Protein AF-A0AAW2VQZ3-F1 (afdb_monomer)

Mean predicted aligned error: 14.9 Å

Solvent-accessible surface area (backbone atoms only — not comparable to full-atom values): 7530 Å² total; per-residue (Å²): 135,85,86,78,65,83,74,62,68,63,60,66,63,58,47,55,60,52,50,49,56,53,57,56,50,53,61,50,50,55,54,51,51,51,53,46,56,37,44,49,41,56,51,54,43,52,58,57,60,72,40,100,72,70,51,70,67,56,56,50,57,43,48,57,50,26,54,51,48,30,49,50,40,50,28,62,73,71,72,48,59,95,87,56,91,50,74,65,54,53,53,53,52,50,52,52,52,55,53,52,55,52,60,51,56,76,70,44,92,59,90,68,80,62,62,62,52,52,56,53,50,62,63,61,75,76,110

pLDDT: mean 70.54, std 18.16, range [31.09, 92.31]

Sequence (127 aa):
MMVISEQWSCYRDDDITKARNVKEKDSWWDSIDYILDFTEPIYEMLRANDTDKPCLHLVYDMWDNMISKVKEAIYKHEKKNDYEESSFWSVVHKVFEDRWSKSVQQKNGKVNIQTSLHHKVMYKFLG

Nearest PDB structures (foldseek):
  3lay-assembly1_G  TM=4.996E-01  e=7.539E+00  Salmonella enterica subsp. enterica serovar Typhimurium
  5mm0-assembly1_A  TM=3.972E-01  e=8.053E+00  Pyrococcus furiosus DSM 3638

Structure (mmCIF, N/CA/C/O backbone):
data_AF-A0AAW2VQZ3-F1
#
_entry.id   AF-A0AAW2VQZ3-F1
#
loop_
_atom_site.group_PDB
_atom_site.id
_atom_site.type_symbol
_atom_site.label_atom_id
_atom_site.label_alt_id
_atom_site.label_comp_id
_atom_site.label_asym_id
_atom_site.label_entity_id
_atom_site.label_seq_id
_atom_site.pdbx_PDB_ins_code
_atom_site.Cartn_x
_atom_site.Cartn_y
_atom_site.Cartn_z
_atom_site.occupancy
_atom_site.B_iso_or_equiv
_atom_site.auth_seq_id
_atom_site.auth_comp_id
_atom_site.auth_asym_id
_atom_site.auth_atom_id
_atom_site.pdbx_PDB_model_num
ATOM 1 N N . MET A 1 1 ? 25.158 -28.911 -53.657 1.00 36.16 1 MET A N 1
ATOM 2 C CA . MET A 1 1 ? 25.353 -27.447 -53.585 1.00 36.16 1 MET A CA 1
ATOM 3 C C . MET A 1 1 ? 24.602 -26.933 -52.370 1.00 36.16 1 MET A C 1
ATOM 5 O O . MET A 1 1 ? 23.473 -27.358 -52.167 1.00 36.16 1 MET A O 1
ATOM 9 N N . MET A 1 2 ? 25.234 -26.094 -51.552 1.00 56.22 2 MET A N 1
ATOM 10 C CA . MET A 1 2 ? 24.620 -25.472 -50.377 1.00 56.22 2 MET A CA 1
ATOM 11 C C . MET A 1 2 ? 23.987 -24.150 -50.818 1.00 56.22 2 MET A C 1
ATOM 13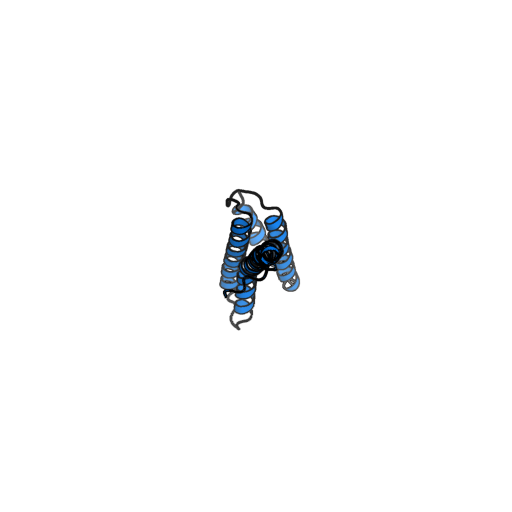 O O . MET A 1 2 ? 24.684 -23.276 -51.325 1.00 56.22 2 MET A O 1
ATOM 17 N N . VAL A 1 3 ? 22.665 -24.045 -50.694 1.00 48.53 3 VAL A N 1
ATOM 18 C CA . VAL A 1 3 ? 21.904 -22.845 -51.058 1.00 48.53 3 VAL A CA 1
ATOM 19 C C . VAL A 1 3 ? 21.917 -21.916 -49.849 1.00 48.53 3 VAL A C 1
ATOM 21 O O . VAL A 1 3 ? 21.165 -22.121 -48.902 1.00 48.53 3 VAL A O 1
ATOM 24 N N . ILE A 1 4 ? 22.802 -20.923 -49.853 1.00 58.34 4 ILE A N 1
ATOM 25 C CA . ILE A 1 4 ? 22.728 -19.806 -48.910 1.00 58.34 4 ILE A CA 1
ATOM 26 C C . ILE A 1 4 ? 21.927 -18.723 -49.627 1.00 58.34 4 ILE A C 1
ATOM 28 O O . ILE A 1 4 ? 22.418 -18.100 -50.563 1.00 58.34 4 ILE A O 1
ATOM 32 N N . SER A 1 5 ? 20.660 -18.558 -49.249 1.00 62.22 5 SER A N 1
ATOM 33 C CA . SER A 1 5 ? 19.825 -17.479 -49.774 1.00 62.22 5 SER A CA 1
ATOM 34 C C . SER A 1 5 ? 20.364 -16.129 -49.286 1.00 62.22 5 SER A C 1
ATOM 36 O O . SER A 1 5 ? 20.515 -15.939 -48.079 1.00 62.22 5 SER A O 1
ATOM 38 N N . GLU A 1 6 ? 20.577 -15.174 -50.192 1.00 58.62 6 GLU 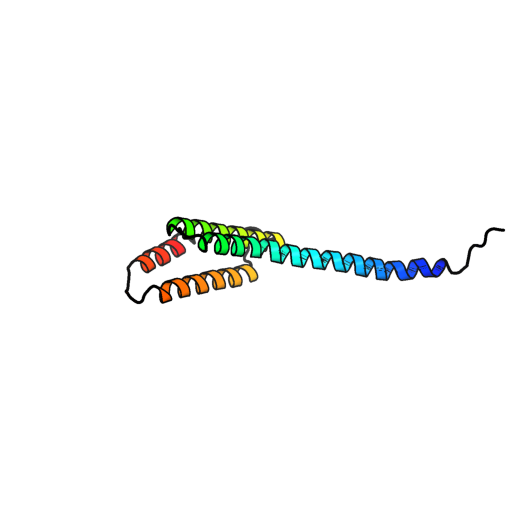A N 1
ATOM 39 C CA . GLU A 1 6 ? 21.032 -13.798 -49.895 1.00 58.62 6 GLU A CA 1
ATOM 40 C C . GLU A 1 6 ? 20.076 -13.006 -48.979 1.00 58.62 6 GLU A C 1
ATOM 42 O O . GLU A 1 6 ? 20.443 -11.970 -48.433 1.00 58.62 6 GLU A O 1
ATOM 47 N N . GLN A 1 7 ? 18.871 -13.528 -48.737 1.00 57.25 7 GLN A N 1
ATOM 48 C CA . GLN A 1 7 ? 17.859 -12.976 -47.832 1.00 57.25 7 GLN A CA 1
ATOM 49 C C . GLN A 1 7 ? 18.144 -13.230 -46.336 1.00 57.25 7 GLN A C 1
ATOM 51 O O . GLN A 1 7 ? 17.285 -13.006 -45.492 1.00 57.25 7 GLN A O 1
ATOM 56 N N . TRP A 1 8 ? 19.337 -13.700 -45.963 1.00 55.06 8 TRP A N 1
ATOM 57 C CA . TRP A 1 8 ? 19.729 -13.798 -44.546 1.00 55.06 8 TRP A CA 1
ATOM 58 C C . TRP A 1 8 ? 20.129 -12.449 -43.936 1.00 55.06 8 TRP A C 1
ATOM 60 O O . TRP A 1 8 ? 20.126 -12.300 -42.715 1.00 55.06 8 TRP A O 1
ATOM 70 N N . SER A 1 9 ? 20.470 -11.456 -44.760 1.00 54.62 9 SER A N 1
ATOM 71 C CA . SER A 1 9 ? 20.881 -10.128 -44.291 1.00 54.62 9 SER A CA 1
ATOM 72 C C . SER A 1 9 ? 19.731 -9.326 -43.675 1.00 54.62 9 SER A C 1
ATOM 74 O O . SER A 1 9 ? 19.975 -8.564 -42.744 1.00 54.62 9 SER A O 1
ATOM 76 N N . CYS A 1 10 ? 18.487 -9.544 -44.111 1.00 55.22 10 CYS A N 1
ATOM 77 C CA . CYS A 1 10 ? 17.312 -8.832 -43.598 1.00 55.22 10 CYS A CA 1
ATOM 78 C C . CYS A 1 10 ? 16.789 -9.362 -42.253 1.00 55.22 10 CYS A C 1
ATOM 80 O O . CYS A 1 10 ? 16.054 -8.652 -41.575 1.00 55.22 10 CYS A O 1
ATOM 82 N N . TYR A 1 11 ? 17.211 -10.550 -41.803 1.00 53.50 11 TYR A N 1
ATOM 83 C CA . TYR A 1 11 ? 16.783 -11.075 -40.498 1.00 53.50 11 TYR A CA 1
ATOM 84 C C . TYR A 1 11 ? 17.443 -10.345 -39.314 1.00 53.50 11 TYR A C 1
ATOM 86 O O . TYR A 1 11 ? 16.899 -10.339 -38.214 1.00 53.50 11 TYR A O 1
ATOM 94 N N . ARG A 1 12 ? 18.605 -9.703 -39.520 1.00 55.22 12 ARG A N 1
ATOM 95 C CA . ARG A 1 12 ? 19.302 -8.968 -38.449 1.00 55.22 12 ARG A CA 1
ATOM 96 C C . ARG A 1 12 ? 18.689 -7.607 -38.121 1.00 55.22 12 ARG A C 1
ATOM 98 O O . ARG A 1 12 ? 18.838 -7.170 -36.983 1.00 55.22 12 ARG A O 1
ATOM 105 N N . ASP A 1 13 ? 18.001 -6.970 -39.065 1.00 56.22 13 ASP A N 1
ATOM 106 C CA . ASP A 1 13 ? 17.413 -5.642 -38.847 1.00 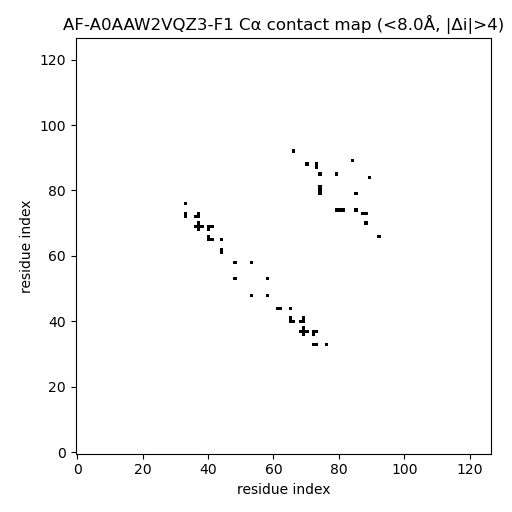56.22 13 ASP A CA 1
ATOM 107 C C . ASP A 1 13 ? 16.009 -5.716 -38.214 1.00 56.22 13 ASP A C 1
ATOM 109 O O . ASP A 1 13 ? 15.695 -4.909 -37.336 1.00 56.22 13 ASP A O 1
ATOM 113 N N . ASP A 1 14 ? 15.202 -6.735 -38.543 1.00 54.38 14 ASP A N 1
ATOM 114 C CA . ASP A 1 14 ? 13.858 -6.924 -37.963 1.00 54.38 14 ASP A CA 1
ATOM 115 C C . ASP A 1 14 ? 13.880 -7.393 -36.491 1.00 54.38 14 ASP A C 1
ATOM 117 O O . ASP A 1 14 ? 12.940 -7.137 -35.727 1.00 54.38 14 ASP A O 1
ATOM 121 N N . ASP A 1 15 ? 14.963 -8.039 -36.049 1.00 56.38 15 ASP A N 1
ATOM 122 C CA . ASP A 1 15 ? 15.094 -8.535 -34.674 1.00 56.38 15 ASP A CA 1
ATOM 123 C C . ASP A 1 15 ? 15.397 -7.427 -33.659 1.00 56.38 15 ASP A C 1
ATOM 125 O O . ASP A 1 15 ? 15.022 -7.557 -32.497 1.00 56.38 15 ASP A O 1
ATOM 129 N N . ILE A 1 16 ? 16.003 -6.303 -34.059 1.00 57.62 16 ILE A N 1
ATOM 130 C CA . ILE A 1 16 ? 16.295 -5.200 -33.126 1.00 57.62 16 ILE A CA 1
ATOM 131 C C . ILE A 1 16 ? 14.993 -4.530 -32.684 1.00 57.62 16 ILE A C 1
ATOM 133 O O . ILE A 1 16 ? 14.785 -4.287 -31.495 1.00 57.62 16 ILE A O 1
ATOM 137 N N . THR A 1 17 ? 14.085 -4.254 -33.623 1.00 54.62 17 THR A N 1
ATOM 138 C CA . THR A 1 17 ? 12.786 -3.642 -33.314 1.00 54.62 17 THR A CA 1
ATOM 139 C C . THR A 1 17 ? 11.885 -4.615 -32.557 1.00 54.62 17 THR A C 1
ATOM 141 O O . THR A 1 17 ? 11.225 -4.227 -31.593 1.00 54.62 17 THR A O 1
ATOM 144 N N . LYS A 1 18 ? 11.907 -5.902 -32.921 1.00 58.12 18 LYS A N 1
ATOM 145 C CA . LYS A 1 18 ? 11.160 -6.953 -32.221 1.00 58.12 18 LYS A CA 1
ATOM 146 C C . LYS A 1 18 ? 11.693 -7.200 -30.806 1.00 58.12 18 LYS A C 1
ATOM 148 O O . LYS A 1 18 ? 10.896 -7.285 -29.876 1.00 58.12 18 LYS A O 1
ATOM 153 N N . ALA A 1 19 ? 13.011 -7.223 -30.613 1.00 53.56 19 ALA A N 1
ATOM 154 C CA . ALA A 1 19 ? 13.649 -7.319 -29.300 1.00 53.56 19 ALA A CA 1
ATOM 155 C C . ALA A 1 19 ? 13.415 -6.062 -28.448 1.00 53.56 19 ALA A C 1
ATOM 157 O O . ALA A 1 19 ? 13.201 -6.175 -27.241 1.00 53.56 19 ALA A O 1
ATOM 158 N N . ARG A 1 20 ? 13.373 -4.868 -29.059 1.00 54.97 20 ARG A N 1
ATOM 159 C CA . ARG A 1 20 ? 13.000 -3.626 -28.362 1.00 54.97 20 ARG A CA 1
ATOM 160 C C . ARG A 1 20 ? 11.562 -3.689 -27.846 1.00 54.97 20 ARG A C 1
ATOM 162 O O . ARG A 1 20 ? 11.340 -3.391 -26.680 1.00 54.97 20 ARG A O 1
ATOM 169 N N . ASN A 1 21 ? 10.629 -4.178 -28.662 1.00 54.38 21 ASN A N 1
ATOM 170 C CA . ASN A 1 21 ? 9.231 -4.378 -28.265 1.00 54.38 21 ASN A CA 1
ATOM 171 C C . ASN A 1 21 ? 9.061 -5.461 -27.182 1.00 54.38 21 ASN A C 1
ATOM 173 O O . ASN A 1 21 ? 8.104 -5.416 -26.415 1.00 54.38 21 ASN A O 1
ATOM 177 N N . VAL A 1 22 ? 9.958 -6.453 -27.108 1.00 55.53 22 VAL A N 1
ATOM 178 C CA . VAL A 1 22 ? 9.977 -7.438 -26.009 1.00 55.53 22 VAL A CA 1
ATOM 179 C C . VAL A 1 22 ? 10.487 -6.797 -24.717 1.00 55.53 22 VAL A C 1
ATOM 181 O O . VAL A 1 22 ? 9.889 -7.003 -23.669 1.00 55.53 22 VAL A O 1
ATOM 184 N N . LYS A 1 23 ? 11.527 -5.960 -24.790 1.00 55.69 23 LYS A N 1
ATOM 185 C CA . LYS A 1 23 ? 12.071 -5.255 -23.620 1.00 55.69 23 LYS A CA 1
ATOM 186 C C . LYS A 1 23 ? 11.116 -4.191 -23.062 1.00 55.69 23 LYS A C 1
ATOM 188 O O . LYS A 1 23 ? 11.074 -3.969 -21.860 1.00 55.69 23 LYS A O 1
ATOM 193 N N . GLU A 1 24 ? 10.323 -3.561 -23.923 1.00 54.91 24 GLU A N 1
ATOM 194 C CA . GLU A 1 24 ? 9.282 -2.605 -23.519 1.00 54.91 24 GLU A CA 1
ATOM 195 C C . GLU A 1 24 ? 8.111 -3.301 -22.794 1.00 54.91 24 GLU A C 1
ATOM 197 O O . GLU A 1 24 ? 7.517 -2.736 -21.876 1.00 54.91 24 GLU A O 1
ATOM 202 N N . LYS A 1 25 ? 7.827 -4.569 -23.133 1.00 58.06 25 LYS A N 1
ATOM 203 C CA . LYS A 1 25 ? 6.832 -5.386 -22.418 1.00 58.06 25 LYS A CA 1
ATOM 204 C C . LYS A 1 25 ? 7.262 -5.747 -20.998 1.00 58.06 25 LYS A C 1
ATOM 206 O O . LYS A 1 25 ? 6.392 -5.809 -20.138 1.00 58.06 25 LYS A O 1
ATOM 211 N N . ASP A 1 26 ? 8.556 -5.938 -20.745 1.00 62.75 26 ASP A N 1
ATOM 212 C CA . ASP A 1 26 ? 9.074 -6.191 -19.390 1.00 62.75 26 ASP A CA 1
ATOM 213 C C . ASP A 1 26 ? 8.750 -5.021 -18.448 1.00 62.75 26 ASP A C 1
ATOM 215 O O . ASP A 1 26 ? 8.156 -5.219 -17.394 1.00 62.75 26 ASP A O 1
ATOM 219 N N . SER A 1 27 ? 8.995 -3.780 -18.887 1.00 72.12 27 SER A N 1
ATOM 220 C CA . SER A 1 27 ? 8.706 -2.588 -18.071 1.00 72.12 27 SER A CA 1
ATOM 221 C C . SER A 1 27 ? 7.215 -2.349 -17.791 1.00 72.12 27 SER A C 1
ATOM 223 O O . SER A 1 27 ? 6.856 -1.660 -16.833 1.00 72.12 27 SER A O 1
ATOM 225 N N . TRP A 1 28 ? 6.324 -2.910 -18.617 1.00 84.50 28 TRP A N 1
ATOM 226 C CA . TRP A 1 28 ? 4.886 -2.850 -18.358 1.00 84.50 28 TRP A CA 1
ATOM 227 C C . TRP A 1 28 ? 4.479 -3.794 -17.221 1.00 84.50 28 TRP A C 1
ATOM 229 O O . TRP A 1 28 ? 3.678 -3.404 -16.372 1.00 84.50 28 TRP A O 1
ATOM 239 N N . TRP A 1 29 ? 5.060 -4.997 -17.158 1.00 85.56 29 TRP A N 1
ATOM 240 C CA . TRP A 1 29 ? 4.797 -5.943 -16.072 1.00 85.56 29 TRP A CA 1
ATOM 241 C C . TRP A 1 29 ? 5.281 -5.416 -14.724 1.00 85.56 29 TRP A C 1
ATOM 243 O O . TRP A 1 29 ? 4.537 -5.538 -13.759 1.00 85.56 29 TRP A O 1
ATOM 253 N N . ASP A 1 30 ? 6.425 -4.728 -14.676 1.00 86.38 30 ASP A N 1
ATOM 254 C CA . ASP A 1 30 ? 6.914 -4.065 -13.454 1.00 86.38 30 ASP A CA 1
ATOM 255 C C . ASP A 1 30 ? 5.908 -3.036 -12.907 1.00 86.38 30 ASP A C 1
ATOM 257 O O . ASP A 1 30 ? 5.750 -2.863 -11.699 1.00 86.38 30 ASP A O 1
ATOM 261 N N . SER A 1 31 ? 5.195 -2.346 -13.804 1.00 87.25 31 SER A N 1
ATOM 262 C CA . SER A 1 31 ? 4.165 -1.375 -13.421 1.00 87.25 31 SER A CA 1
ATOM 263 C C . SER A 1 31 ? 2.917 -2.059 -12.857 1.00 87.25 31 SER A C 1
ATOM 265 O O . SER A 1 31 ? 2.291 -1.542 -11.934 1.00 87.25 31 SER A O 1
ATOM 267 N N . ILE A 1 32 ? 2.541 -3.217 -13.408 1.00 88.75 32 ILE A N 1
ATOM 268 C CA . ILE A 1 32 ? 1.425 -4.024 -12.899 1.00 88.75 32 ILE A CA 1
ATOM 269 C C . ILE A 1 32 ? 1.782 -4.640 -11.547 1.00 88.75 32 ILE A C 1
ATOM 271 O O . ILE A 1 32 ? 0.967 -4.572 -10.632 1.00 88.75 32 ILE A O 1
ATOM 275 N N . ASP A 1 33 ? 2.990 -5.182 -11.415 1.00 89.69 33 ASP A N 1
ATOM 276 C CA . ASP A 1 33 ? 3.502 -5.764 -10.174 1.00 89.69 33 ASP A CA 1
ATOM 277 C C . ASP A 1 33 ? 3.498 -4.724 -9.051 1.00 89.69 33 ASP A C 1
ATOM 279 O O . ASP A 1 33 ? 2.938 -4.953 -7.985 1.00 89.69 33 ASP A O 1
ATOM 283 N N . TYR A 1 34 ? 3.956 -3.503 -9.348 1.00 90.38 34 TYR A N 1
ATOM 284 C CA . TYR A 1 34 ? 3.858 -2.381 -8.419 1.00 90.38 34 TYR A CA 1
ATOM 285 C C . TYR A 1 34 ? 2.419 -2.089 -7.970 1.00 90.38 34 TYR A C 1
ATOM 287 O O . TYR A 1 34 ? 2.168 -1.896 -6.779 1.00 90.38 34 TYR A O 1
ATOM 295 N N . ILE A 1 35 ? 1.462 -2.048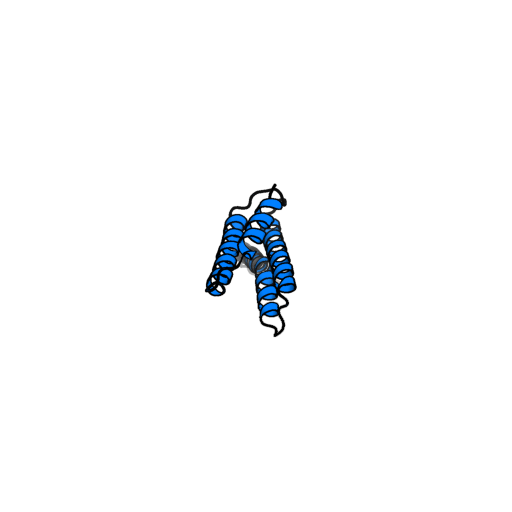 -8.906 1.00 90.88 35 ILE A N 1
ATOM 296 C CA . ILE A 1 35 ? 0.055 -1.801 -8.564 1.00 90.88 35 ILE A CA 1
ATOM 297 C C . ILE A 1 35 ? -0.483 -2.906 -7.657 1.00 90.88 35 ILE A C 1
ATOM 299 O O . ILE A 1 35 ? -1.227 -2.616 -6.720 1.00 90.88 35 ILE A O 1
ATOM 303 N N . LEU A 1 36 ? -0.113 -4.159 -7.908 1.00 91.56 36 LEU A N 1
ATOM 304 C CA . LEU A 1 36 ? -0.510 -5.283 -7.066 1.00 91.56 36 LEU A CA 1
ATOM 305 C C . LEU A 1 36 ? 0.111 -5.177 -5.668 1.00 91.56 36 LEU A C 1
ATOM 307 O O . LEU A 1 36 ? -0.636 -5.238 -4.692 1.00 91.56 36 LEU A O 1
ATOM 311 N N . ASP A 1 37 ? 1.412 -4.897 -5.575 1.00 91.81 37 ASP A N 1
ATOM 312 C CA . ASP A 1 37 ? 2.161 -4.786 -4.315 1.00 91.81 37 ASP A CA 1
ATOM 313 C C . ASP A 1 37 ? 1.505 -3.802 -3.330 1.00 91.81 37 ASP A C 1
ATOM 315 O O . ASP A 1 37 ? 1.344 -4.107 -2.147 1.00 91.81 37 ASP A O 1
ATOM 319 N N . PHE A 1 38 ? 1.081 -2.616 -3.788 1.00 90.62 38 PHE A N 1
ATOM 320 C CA . PHE A 1 38 ? 0.454 -1.641 -2.885 1.00 90.62 38 PHE A CA 1
ATOM 321 C C . PHE A 1 38 ? -1.063 -1.843 -2.716 1.00 90.62 38 PHE A C 1
ATOM 323 O O . PHE A 1 38 ? -1.641 -1.326 -1.759 1.00 90.62 38 PHE A O 1
ATOM 330 N N . THR A 1 39 ? -1.748 -2.565 -3.611 1.00 91.88 39 THR A N 1
ATOM 331 C CA . THR A 1 39 ? -3.204 -2.802 -3.490 1.00 91.88 39 THR A CA 1
ATOM 332 C C . THR A 1 39 ? -3.552 -4.059 -2.703 1.00 91.88 39 THR A C 1
ATOM 334 O O . THR A 1 39 ? -4.622 -4.109 -2.088 1.00 91.88 39 THR A O 1
ATOM 337 N N . GLU A 1 40 ? -2.655 -5.042 -2.651 1.00 92.31 40 GLU A N 1
ATOM 338 C CA . GLU A 1 40 ? -2.831 -6.276 -1.885 1.00 92.31 40 GLU A CA 1
ATOM 339 C C . GLU A 1 40 ? -3.143 -6.011 -0.398 1.00 92.31 40 GLU A C 1
ATOM 341 O O . GLU A 1 40 ? -4.178 -6.497 0.071 1.00 92.31 40 GLU A O 1
ATOM 346 N N . PRO A 1 41 ? -2.395 -5.162 0.339 1.00 91.31 41 PRO A N 1
ATOM 347 C CA . PRO A 1 41 ? -2.696 -4.878 1.745 1.00 91.31 41 PRO A CA 1
ATOM 348 C C . PRO A 1 41 ? -4.081 -4.249 1.963 1.00 91.31 41 PRO A C 1
ATOM 350 O O . PRO A 1 41 ? -4.740 -4.507 2.973 1.00 91.31 41 PRO A O 1
ATOM 353 N N . ILE A 1 42 ? -4.545 -3.428 1.012 1.00 89.06 42 ILE A N 1
ATOM 354 C CA . ILE A 1 42 ? -5.876 -2.804 1.053 1.00 89.06 42 ILE A CA 1
ATOM 355 C C . ILE A 1 42 ? -6.949 -3.887 0.916 1.00 89.06 42 ILE A C 1
ATOM 357 O O . ILE A 1 42 ? -7.938 -3.898 1.652 1.00 89.06 42 ILE A O 1
ATOM 361 N N . TYR A 1 43 ? -6.745 -4.810 -0.020 1.00 88.94 43 TYR A N 1
ATOM 362 C CA . TYR A 1 43 ? -7.664 -5.908 -0.265 1.00 88.94 43 TYR A CA 1
ATOM 363 C C . TYR A 1 43 ? -7.726 -6.900 0.906 1.00 88.94 43 TYR A C 1
ATOM 365 O O . TYR A 1 43 ? -8.821 -7.307 1.304 1.00 88.94 43 TYR A O 1
ATOM 373 N N . GLU A 1 44 ? -6.578 -7.247 1.498 1.00 87.50 44 GLU A N 1
ATOM 374 C CA . GLU A 1 44 ? -6.495 -8.088 2.700 1.00 87.50 44 GLU A CA 1
ATOM 375 C C . GLU A 1 44 ? -7.304 -7.495 3.863 1.00 87.50 44 GLU A C 1
ATOM 377 O O . GLU A 1 44 ? -8.092 -8.200 4.500 1.00 87.50 44 GLU A O 1
ATOM 382 N N . MET A 1 45 ? -7.156 -6.186 4.106 1.00 85.50 45 MET A N 1
ATOM 383 C CA . MET A 1 45 ? -7.880 -5.467 5.158 1.00 85.50 45 MET A CA 1
ATOM 384 C C . MET A 1 45 ? -9.397 -5.505 4.930 1.00 85.50 45 MET A C 1
ATOM 386 O O . MET A 1 45 ? -10.153 -5.812 5.855 1.00 85.50 45 MET A O 1
ATOM 390 N N . LEU A 1 46 ? -9.852 -5.243 3.699 1.00 84.69 46 LEU A N 1
ATOM 391 C CA . LEU A 1 46 ? -11.278 -5.281 3.357 1.00 84.69 46 LEU A CA 1
ATOM 392 C C . LEU A 1 46 ? -11.873 -6.677 3.578 1.00 84.69 46 LEU A C 1
ATOM 394 O O . LEU A 1 46 ? -12.893 -6.812 4.250 1.00 84.69 46 LEU A O 1
ATOM 398 N N . ARG A 1 47 ? -11.196 -7.720 3.088 1.00 84.69 47 ARG A N 1
ATOM 399 C CA . ARG A 1 47 ? -11.646 -9.113 3.214 1.00 84.69 47 ARG A CA 1
ATOM 400 C C . ARG A 1 47 ? -11.783 -9.556 4.673 1.00 84.69 47 ARG A C 1
ATOM 402 O O . ARG A 1 47 ? -12.724 -10.265 5.021 1.00 84.69 47 ARG A O 1
ATOM 409 N N . ALA A 1 48 ? -10.836 -9.176 5.523 1.00 79.69 48 ALA A N 1
ATOM 410 C CA . ALA A 1 48 ? -10.877 -9.545 6.931 1.00 79.69 48 ALA A CA 1
ATOM 411 C C . ALA A 1 48 ? -11.973 -8.798 7.702 1.00 79.69 48 ALA A C 1
ATOM 413 O O . ALA A 1 48 ? -12.618 -9.387 8.568 1.00 79.69 48 ALA A O 1
ATOM 414 N N . ASN A 1 49 ? -12.228 -7.535 7.354 1.00 73.00 49 ASN A N 1
ATOM 415 C CA . ASN A 1 49 ? -13.308 -6.751 7.951 1.00 73.00 49 ASN A CA 1
ATOM 416 C C . ASN A 1 49 ? -14.707 -7.222 7.537 1.00 73.00 49 ASN A C 1
ATOM 418 O O . ASN A 1 49 ? -15.650 -7.035 8.303 1.00 73.00 49 ASN A O 1
ATOM 422 N N . ASP A 1 50 ? -14.837 -7.844 6.365 1.00 72.19 50 ASP A N 1
ATOM 423 C CA . ASP A 1 50 ? -16.083 -8.468 5.907 1.00 72.19 50 ASP A CA 1
ATOM 424 C C . ASP A 1 50 ? -16.401 -9.787 6.643 1.00 72.19 50 ASP A C 1
ATOM 426 O O . ASP A 1 50 ? -17.485 -10.346 6.477 1.00 72.19 50 ASP A O 1
ATOM 430 N N . THR A 1 51 ? -15.489 -10.304 7.476 1.00 66.75 51 THR A N 1
ATOM 431 C CA . THR A 1 51 ? -15.737 -11.509 8.280 1.00 66.75 51 THR A CA 1
ATOM 432 C C . THR A 1 51 ? -16.446 -11.142 9.593 1.00 66.75 51 THR A C 1
ATOM 434 O O . THR A 1 51 ? -16.046 -10.209 10.282 1.00 66.75 51 THR A O 1
ATOM 437 N N . ASP A 1 52 ? -17.479 -11.911 9.964 1.00 52.34 52 ASP A N 1
ATOM 438 C CA . ASP A 1 52 ? -18.546 -11.640 10.959 1.00 52.34 52 ASP A CA 1
ATOM 439 C C . ASP A 1 52 ? -18.151 -11.275 12.416 1.00 52.34 52 ASP A C 1
ATOM 441 O O . ASP A 1 52 ? -19.011 -11.203 13.298 1.00 52.34 52 ASP A O 1
ATOM 445 N N . LYS A 1 53 ? -16.870 -11.042 12.729 1.00 62.28 53 LYS A N 1
ATOM 446 C CA . LYS A 1 53 ? -16.420 -10.602 14.063 1.00 62.28 53 LYS A CA 1
ATOM 447 C C . LYS A 1 53 ? -15.263 -9.597 14.002 1.00 62.28 53 LYS A C 1
ATOM 449 O O . LYS A 1 53 ? -14.146 -9.931 14.403 1.00 62.28 53 LYS A O 1
ATOM 454 N N . PRO A 1 54 ? -15.505 -8.343 13.593 1.00 53.47 54 PRO A N 1
ATOM 455 C CA . PRO A 1 54 ? -14.524 -7.289 13.786 1.00 53.47 54 PRO A CA 1
ATOM 456 C C . PRO A 1 54 ? -14.489 -6.888 15.268 1.00 53.47 54 PRO A C 1
ATOM 458 O O . PRO A 1 54 ? -15.333 -6.132 15.754 1.00 53.47 54 PRO A O 1
ATOM 461 N N . CYS A 1 55 ? -13.492 -7.370 16.014 1.00 64.00 55 CYS A N 1
ATOM 462 C CA . CYS A 1 55 ? -13.105 -6.695 17.250 1.00 64.00 55 CYS A CA 1
ATOM 463 C C . CYS A 1 55 ? -12.509 -5.342 16.855 1.00 64.00 55 CYS A C 1
ATOM 465 O O . CYS A 1 55 ? -11.573 -5.294 16.064 1.00 64.00 55 CYS A O 1
ATOM 467 N N . LEU A 1 56 ? -13.029 -4.243 17.403 1.00 69.88 56 LEU A N 1
ATOM 468 C CA . LEU A 1 56 ? -12.605 -2.892 17.021 1.00 69.88 56 LEU A CA 1
ATOM 469 C C . LEU A 1 56 ? -11.076 -2.702 17.100 1.00 69.88 56 LEU A C 1
ATOM 471 O O . LEU A 1 56 ? -10.513 -2.048 16.231 1.00 69.88 56 LEU A O 1
ATOM 475 N N . HIS A 1 57 ? -10.408 -3.299 18.097 1.00 71.62 57 HIS A N 1
ATOM 476 C CA . HIS A 1 57 ? -8.945 -3.243 18.200 1.00 71.62 57 HIS A CA 1
ATOM 477 C C . HIS A 1 57 ? -8.250 -3.947 17.025 1.00 71.62 57 HIS A C 1
ATOM 479 O O . HIS A 1 57 ? -7.289 -3.410 16.496 1.00 71.62 57 HIS A O 1
ATOM 485 N N . LEU A 1 58 ? -8.779 -5.088 16.562 1.00 74.56 58 LEU A N 1
ATOM 486 C CA . LEU A 1 58 ? -8.227 -5.811 15.416 1.00 74.56 58 LEU A CA 1
ATOM 487 C C . LEU A 1 58 ? -8.354 -4.970 14.148 1.00 74.56 58 LEU A C 1
ATOM 489 O O . LEU A 1 58 ? -7.423 -4.915 13.363 1.00 74.56 58 LEU A O 1
ATOM 493 N N . VAL A 1 59 ? -9.469 -4.255 13.973 1.00 77.88 59 VAL A N 1
ATOM 494 C CA . VAL A 1 59 ? -9.649 -3.361 12.818 1.00 77.88 59 VAL A CA 1
ATOM 495 C C . VAL A 1 59 ? -8.605 -2.237 12.812 1.00 77.88 59 VAL A C 1
ATOM 497 O O . VAL A 1 59 ? -8.116 -1.885 11.742 1.00 77.88 59 VAL A O 1
ATOM 500 N N . TYR A 1 60 ? -8.244 -1.696 13.981 1.00 80.00 60 TYR A N 1
ATOM 501 C CA . TYR A 1 60 ? -7.179 -0.692 14.095 1.00 80.00 60 TYR A CA 1
ATOM 502 C C . TYR A 1 60 ? -5.799 -1.283 13.798 1.00 80.00 60 TYR A C 1
ATOM 504 O O . TYR A 1 60 ? -5.092 -0.749 12.949 1.00 80.00 60 TYR A O 1
ATOM 512 N N . ASP A 1 61 ? -5.459 -2.421 14.408 1.00 81.88 61 ASP A N 1
ATOM 513 C CA . ASP A 1 61 ? -4.174 -3.098 14.180 1.00 81.88 61 ASP A CA 1
ATOM 514 C C . ASP A 1 61 ? -3.994 -3.456 12.690 1.00 81.88 61 ASP A C 1
ATOM 516 O O . ASP A 1 61 ? -2.920 -3.305 12.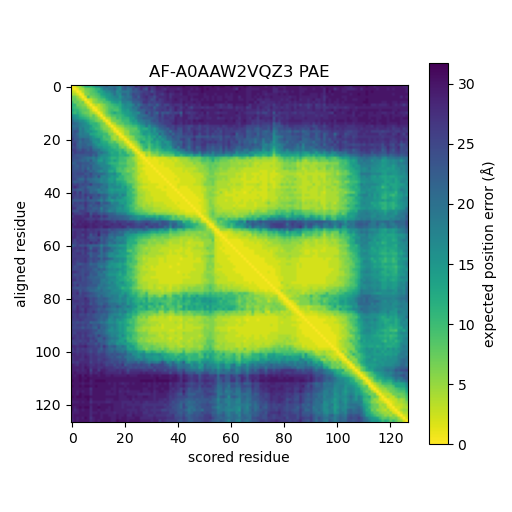107 1.00 81.88 61 ASP A O 1
ATOM 520 N N . MET A 1 62 ? -5.075 -3.889 12.037 1.00 85.00 62 MET A N 1
ATOM 521 C CA . MET A 1 62 ? -5.090 -4.216 10.613 1.00 85.00 62 MET A CA 1
ATOM 522 C C . MET A 1 62 ? -4.989 -2.988 9.710 1.00 85.00 62 MET A C 1
ATOM 524 O O . MET A 1 62 ? -4.380 -3.068 8.644 1.00 85.00 62 MET A O 1
ATOM 528 N N . TRP A 1 63 ? -5.570 -1.863 10.119 1.00 85.88 63 TRP A N 1
ATOM 529 C CA . TRP A 1 63 ? -5.459 -0.598 9.400 1.00 85.88 63 TRP A CA 1
ATOM 530 C C . TRP A 1 63 ? -4.031 -0.053 9.443 1.00 85.88 63 TRP A C 1
ATOM 532 O O . TRP A 1 63 ? -3.483 0.2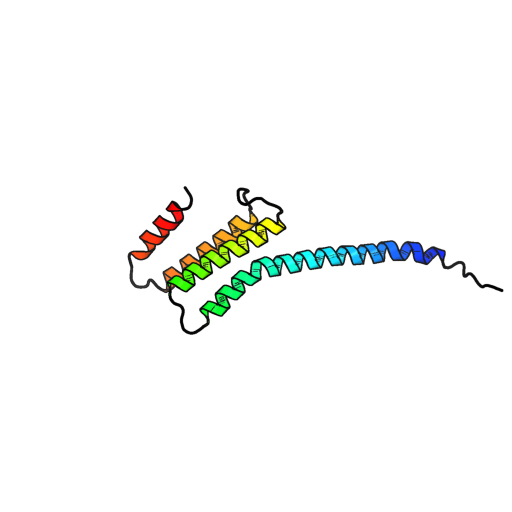80 8.394 1.00 85.88 63 TRP A O 1
ATOM 542 N N . ASP A 1 64 ? -3.405 -0.038 10.620 1.00 85.75 64 ASP A N 1
ATOM 543 C CA . ASP A 1 64 ? -2.028 0.437 10.790 1.00 85.75 64 ASP A CA 1
ATOM 544 C C . ASP A 1 64 ? -1.029 -0.459 10.042 1.00 85.75 64 ASP A C 1
ATOM 546 O O . ASP A 1 64 ? -0.114 0.031 9.372 1.00 85.75 64 ASP A O 1
ATOM 550 N N . ASN A 1 65 ? -1.242 -1.779 10.077 1.00 88.12 65 ASN A N 1
ATOM 551 C CA . ASN A 1 65 ? -0.453 -2.726 9.291 1.00 88.12 65 ASN A CA 1
ATOM 552 C C . ASN A 1 65 ? -0.639 -2.515 7.777 1.00 88.12 65 ASN A C 1
ATOM 554 O O . ASN A 1 65 ? 0.335 -2.519 7.028 1.00 88.12 65 ASN A O 1
ATOM 558 N N . MET A 1 66 ? -1.875 -2.284 7.319 1.00 92.25 66 MET A N 1
ATOM 559 C CA . MET A 1 66 ? -2.162 -1.987 5.913 1.00 92.25 66 MET A CA 1
ATOM 560 C C . MET A 1 66 ? -1.459 -0.701 5.463 1.00 92.25 66 MET A C 1
ATOM 562 O O . MET A 1 66 ? -0.733 -0.738 4.475 1.00 92.25 66 MET A O 1
ATOM 566 N N . ILE A 1 67 ? -1.577 0.398 6.216 1.00 89.56 67 ILE A N 1
ATOM 567 C CA . ILE A 1 67 ? -0.876 1.663 5.929 1.00 89.56 67 ILE A CA 1
ATOM 568 C C . ILE A 1 67 ? 0.636 1.436 5.837 1.00 89.56 67 ILE A C 1
ATOM 570 O O . ILE A 1 67 ? 1.272 1.934 4.907 1.00 89.56 67 ILE A O 1
ATOM 574 N N . SER A 1 68 ? 1.201 0.657 6.761 1.00 90.69 68 SER A N 1
ATOM 575 C CA . SER A 1 68 ? 2.638 0.366 6.796 1.00 90.69 68 SER A CA 1
ATOM 576 C C . SER A 1 68 ? 3.101 -0.390 5.546 1.00 90.69 68 SER A C 1
ATOM 578 O O . SER A 1 68 ? 4.039 0.051 4.884 1.00 90.69 68 SER A O 1
ATOM 580 N N . LYS A 1 69 ? 2.398 -1.465 5.160 1.00 92.00 69 LYS A N 1
ATOM 581 C CA . LYS A 1 69 ? 2.701 -2.242 3.945 1.00 92.00 69 LYS A CA 1
ATOM 582 C C . LYS A 1 69 ? 2.539 -1.418 2.661 1.00 92.00 69 LYS A C 1
ATOM 584 O O . LYS A 1 69 ? 3.371 -1.510 1.763 1.00 92.00 69 LYS A O 1
ATOM 589 N N . VAL A 1 70 ? 1.491 -0.591 2.565 1.00 91.81 70 VAL A N 1
ATOM 590 C CA . VAL A 1 70 ? 1.276 0.287 1.397 1.00 91.81 70 VAL A CA 1
ATOM 591 C C . VAL A 1 70 ? 2.409 1.308 1.282 1.00 91.81 70 VAL A C 1
ATOM 593 O O . VAL A 1 70 ? 2.918 1.535 0.184 1.00 91.81 70 VAL A O 1
ATOM 596 N N . LYS A 1 71 ? 2.839 1.901 2.406 1.00 90.88 71 LYS A N 1
ATOM 597 C CA . LYS A 1 71 ? 3.991 2.811 2.429 1.00 90.88 71 LYS A CA 1
ATOM 598 C C . LYS A 1 71 ? 5.252 2.104 1.938 1.00 90.88 71 LYS A C 1
ATOM 600 O O . LYS A 1 71 ? 5.933 2.635 1.068 1.00 90.88 71 LYS A O 1
ATOM 605 N N . GLU A 1 72 ? 5.539 0.913 2.457 1.00 91.25 72 GLU A N 1
ATOM 606 C CA . GLU A 1 72 ? 6.713 0.124 2.074 1.00 91.25 72 GLU A CA 1
ATOM 607 C C . GLU A 1 72 ? 6.726 -0.189 0.570 1.00 91.25 72 GLU A C 1
ATOM 609 O O . GLU A 1 72 ? 7.730 0.060 -0.098 1.00 91.25 72 GLU A O 1
ATOM 614 N N . ALA A 1 73 ? 5.599 -0.640 0.009 1.00 91.25 73 ALA A N 1
ATOM 615 C CA . ALA A 1 73 ? 5.464 -0.918 -1.422 1.00 91.25 73 ALA A CA 1
ATOM 616 C C . ALA A 1 73 ? 5.743 0.325 -2.289 1.00 91.25 73 ALA A C 1
ATOM 618 O O . ALA A 1 73 ? 6.484 0.258 -3.274 1.00 91.25 73 ALA A O 1
ATOM 619 N N . ILE A 1 74 ? 5.205 1.484 -1.893 1.00 90.44 74 ILE A N 1
ATOM 620 C CA . ILE A 1 74 ? 5.429 2.765 -2.580 1.00 90.44 74 ILE A CA 1
ATOM 621 C C . ILE A 1 74 ? 6.897 3.192 -2.494 1.00 90.44 74 ILE A C 1
ATOM 623 O O . ILE A 1 74 ? 7.500 3.547 -3.507 1.00 90.44 74 ILE A O 1
ATOM 627 N N . TYR A 1 75 ? 7.499 3.133 -1.308 1.00 90.50 75 TYR A N 1
ATOM 628 C CA . TYR A 1 75 ? 8.878 3.578 -1.093 1.00 90.50 75 TYR A CA 1
ATOM 629 C C . TYR A 1 75 ? 9.889 2.667 -1.793 1.00 90.50 75 TYR A C 1
ATOM 631 O O . TYR A 1 75 ? 10.846 3.158 -2.394 1.00 90.50 75 TYR A O 1
ATOM 639 N N . LYS A 1 76 ? 9.636 1.354 -1.805 1.00 90.19 76 LYS A N 1
ATOM 640 C CA . LYS A 1 76 ? 10.411 0.370 -2.569 1.00 90.19 76 LYS A CA 1
ATOM 641 C C . LYS A 1 76 ? 10.393 0.686 -4.066 1.00 90.19 76 LYS A C 1
ATOM 643 O O . LYS A 1 76 ? 11.446 0.646 -4.704 1.00 90.19 76 LYS A O 1
ATOM 648 N N . HIS A 1 77 ? 9.233 1.041 -4.621 1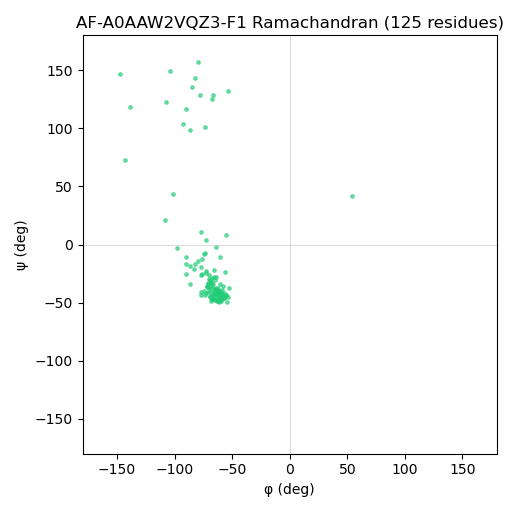.00 87.75 77 HIS A N 1
ATOM 649 C CA . HIS A 1 77 ? 9.107 1.395 -6.036 1.00 87.75 77 HIS A CA 1
ATOM 650 C C . HIS A 1 77 ? 9.765 2.742 -6.370 1.00 87.75 77 HIS A C 1
ATOM 652 O O . HIS A 1 77 ? 10.474 2.858 -7.369 1.00 87.75 77 HIS A O 1
ATOM 658 N N . GLU A 1 78 ? 9.604 3.748 -5.506 1.00 88.19 78 GLU A N 1
ATOM 659 C CA . GLU A 1 78 ? 10.256 5.054 -5.667 1.00 88.19 78 GLU A CA 1
ATOM 660 C C . GLU A 1 78 ? 11.763 5.029 -5.343 1.00 88.19 78 GLU A C 1
ATOM 662 O O . GLU A 1 78 ? 12.454 6.013 -5.610 1.00 88.19 78 GLU A O 1
ATOM 667 N N . LYS A 1 79 ? 12.282 3.912 -4.806 1.00 87.06 79 LYS A N 1
ATOM 668 C CA . LYS A 1 79 ? 13.658 3.749 -4.298 1.00 87.06 79 LYS A CA 1
ATOM 669 C C . LYS A 1 79 ? 14.023 4.812 -3.261 1.00 87.06 79 LYS A C 1
ATOM 671 O O . LYS A 1 79 ? 15.127 5.356 -3.283 1.00 87.06 79 LYS A O 1
ATOM 676 N N . LYS A 1 80 ? 13.075 5.097 -2.372 1.00 84.50 80 LYS A N 1
ATOM 677 C CA . LYS A 1 80 ? 13.204 6.092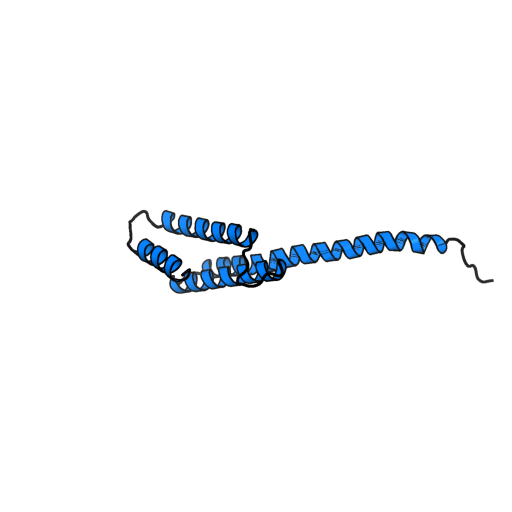 -1.310 1.00 84.50 80 LYS A CA 1
ATOM 678 C C . LYS A 1 80 ? 13.439 5.445 0.041 1.00 84.50 80 LYS A C 1
ATOM 680 O O . LYS A 1 80 ? 12.939 4.358 0.315 1.00 84.50 80 LYS A O 1
ATOM 685 N N . ASN A 1 81 ? 14.169 6.151 0.895 1.00 80.69 81 ASN A N 1
ATOM 686 C CA . ASN A 1 81 ? 14.334 5.773 2.297 1.00 80.69 81 ASN A CA 1
ATOM 687 C C . ASN A 1 81 ? 13.118 6.198 3.128 1.00 80.69 81 ASN A C 1
ATOM 689 O O . ASN A 1 81 ? 12.456 7.173 2.788 1.00 80.69 81 ASN A O 1
ATOM 693 N N . ASP A 1 82 ? 12.878 5.550 4.270 1.00 75.00 82 ASP A N 1
ATOM 694 C CA . ASP A 1 82 ? 11.701 5.786 5.130 1.00 75.00 82 ASP A CA 1
ATOM 695 C C . ASP A 1 82 ? 11.506 7.240 5.598 1.00 75.00 82 ASP A C 1
ATOM 697 O O . ASP A 1 82 ? 10.383 7.638 5.936 1.00 75.00 82 ASP A O 1
ATOM 701 N N . TYR A 1 83 ? 12.596 8.013 5.618 1.00 76.25 83 TYR A N 1
ATOM 702 C CA . TYR A 1 83 ? 12.658 9.418 6.031 1.00 76.25 83 TYR A CA 1
ATOM 703 C C . TYR A 1 83 ? 12.433 10.411 4.883 1.00 76.25 83 TYR A C 1
ATOM 705 O O . TYR A 1 83 ? 12.304 11.608 5.126 1.00 76.25 83 TYR A O 1
ATOM 713 N N . GLU A 1 84 ? 12.434 9.944 3.636 1.00 81.94 84 GLU A N 1
ATOM 714 C CA . GLU A 1 84 ? 12.247 10.800 2.468 1.00 81.94 84 GLU A CA 1
ATOM 715 C C . GLU A 1 84 ? 10.761 11.065 2.228 1.00 81.94 84 GLU A C 1
ATOM 717 O O . GLU A 1 84 ? 9.908 10.195 2.416 1.00 81.94 84 GLU A O 1
ATOM 722 N N . GLU A 1 85 ? 10.430 12.277 1.784 1.00 80.25 85 GLU A N 1
ATOM 723 C CA . GLU A 1 85 ? 9.054 12.605 1.429 1.00 80.25 85 GLU A CA 1
ATOM 724 C C . GLU A 1 85 ? 8.688 12.026 0.052 1.00 80.25 85 GLU A C 1
ATOM 726 O O . GLU A 1 85 ? 9.361 12.234 -0.967 1.00 80.25 85 GLU A O 1
ATOM 731 N N . SER A 1 86 ? 7.568 11.304 0.004 1.00 87.81 86 SER A N 1
ATOM 732 C CA . SER A 1 86 ? 6.918 10.901 -1.241 1.00 87.81 86 SER A CA 1
ATOM 733 C C . SER A 1 86 ? 5.639 11.706 -1.452 1.00 87.81 86 SER A C 1
ATOM 735 O O . SER A 1 86 ? 4.724 11.699 -0.626 1.00 87.81 86 SER A O 1
ATOM 737 N N . SER A 1 87 ? 5.571 12.403 -2.590 1.00 89.00 87 SER A N 1
ATOM 738 C CA . SER A 1 87 ? 4.374 13.132 -3.015 1.00 89.00 87 SER A CA 1
ATOM 739 C C . SER A 1 87 ? 3.210 12.178 -3.276 1.00 89.00 87 SER A C 1
ATOM 741 O O . SER A 1 87 ? 2.074 12.494 -2.925 1.00 89.00 87 SER A O 1
ATOM 743 N N . PHE A 1 88 ? 3.487 10.997 -3.835 1.00 88.69 88 PHE A N 1
ATOM 744 C CA . PHE A 1 88 ? 2.478 9.969 -4.055 1.00 88.69 88 PHE A CA 1
ATOM 745 C C . PHE A 1 88 ? 1.970 9.402 -2.728 1.00 88.69 88 PHE A C 1
ATOM 747 O O . PHE A 1 88 ? 0.758 9.371 -2.508 1.00 88.69 88 PHE A O 1
ATOM 754 N N . TRP A 1 89 ? 2.873 9.064 -1.800 1.00 90.44 89 TRP A N 1
ATOM 755 C CA . TRP A 1 89 ? 2.489 8.624 -0.458 1.00 90.44 89 TRP A CA 1
ATOM 756 C C . TRP A 1 89 ? 1.636 9.662 0.269 1.00 90.44 89 TRP A C 1
ATOM 758 O O . TRP A 1 89 ? 0.621 9.303 0.850 1.00 90.44 89 TRP A O 1
ATOM 768 N N . SER A 1 90 ? 1.988 10.949 0.199 1.00 89.62 90 SER A N 1
ATOM 769 C CA . SER A 1 90 ? 1.203 12.020 0.828 1.00 89.62 90 SER A CA 1
ATOM 770 C C . SER A 1 90 ? -0.252 12.037 0.337 1.00 89.62 90 SER A C 1
ATOM 772 O O . SER A 1 90 ? -1.183 12.158 1.137 1.00 89.62 90 SER A O 1
ATOM 774 N N . VAL A 1 91 ? -0.467 11.846 -0.969 1.00 92.31 91 VAL A N 1
ATOM 775 C CA . VAL A 1 91 ? -1.813 11.757 -1.552 1.00 92.31 91 VAL A CA 1
ATOM 776 C C . VAL A 1 91 ? -2.538 10.497 -1.077 1.00 92.31 91 VAL A C 1
ATOM 778 O O . VAL A 1 91 ? -3.692 10.586 -0.658 1.00 92.31 91 VAL A O 1
ATOM 781 N N . VAL A 1 92 ? -1.876 9.337 -1.109 1.00 89.12 92 VAL A N 1
ATOM 782 C CA . VAL A 1 92 ? -2.453 8.055 -0.668 1.00 89.12 92 VAL A CA 1
ATOM 783 C C . VAL A 1 92 ? -2.827 8.100 0.817 1.00 89.12 92 VAL A C 1
ATOM 785 O O . VAL A 1 92 ? -3.951 7.762 1.187 1.00 89.12 92 VAL A O 1
ATOM 788 N N . HIS A 1 93 ? -1.927 8.607 1.656 1.00 88.81 93 HIS A N 1
ATOM 789 C CA . HIS A 1 93 ? -2.141 8.780 3.088 1.00 88.81 93 HIS A CA 1
ATOM 790 C C . HIS A 1 93 ? -3.339 9.690 3.369 1.00 88.81 93 HIS A C 1
ATOM 792 O O . HIS A 1 93 ? -4.221 9.338 4.151 1.00 88.81 93 HIS A O 1
ATOM 798 N N . LYS A 1 94 ? -3.447 10.815 2.652 1.00 88.31 94 LYS A N 1
ATOM 799 C CA . LYS A 1 94 ? -4.602 11.711 2.762 1.00 88.31 94 LYS A CA 1
ATOM 800 C C . LYS A 1 94 ? -5.917 11.021 2.386 1.00 88.31 94 LYS A C 1
ATOM 802 O O . LYS A 1 94 ? -6.929 11.222 3.053 1.00 88.31 94 LYS A O 1
ATOM 807 N N . VAL A 1 95 ? -5.923 10.182 1.347 1.00 88.69 95 VAL A N 1
ATOM 808 C CA . VAL A 1 95 ? -7.116 9.401 0.968 1.00 88.69 95 VAL A CA 1
ATOM 809 C C . VAL A 1 95 ? -7.523 8.437 2.085 1.00 88.69 95 VAL A C 1
ATOM 811 O O . VAL A 1 95 ? -8.718 8.308 2.372 1.00 88.69 95 VAL A O 1
ATOM 814 N N . PHE A 1 96 ? -6.557 7.788 2.739 1.00 86.94 96 PHE A N 1
ATOM 815 C CA . PHE A 1 96 ? -6.821 6.921 3.887 1.00 86.94 96 PHE A CA 1
ATOM 816 C C . PHE A 1 96 ? -7.423 7.695 5.066 1.00 86.94 96 PHE A C 1
ATOM 818 O O . PHE A 1 96 ? -8.461 7.282 5.593 1.00 86.94 96 PHE A O 1
ATOM 825 N N . GLU A 1 97 ? -6.862 8.850 5.424 1.00 84.75 97 GLU A N 1
ATOM 826 C CA . GLU A 1 97 ? -7.401 9.724 6.476 1.00 84.75 97 GLU A CA 1
ATOM 827 C C . GLU A 1 97 ? -8.825 10.208 6.161 1.00 84.75 97 GLU A C 1
ATOM 829 O O . GLU A 1 97 ? -9.731 10.098 6.996 1.00 84.75 97 GLU A O 1
ATOM 834 N N . ASP A 1 98 ? -9.055 10.686 4.934 1.00 85.00 98 ASP A N 1
ATOM 835 C CA . ASP A 1 98 ? -10.359 11.174 4.478 1.00 85.00 98 ASP A CA 1
ATOM 836 C C . ASP A 1 98 ? -11.419 10.064 4.519 1.00 85.00 98 ASP A C 1
ATOM 838 O O . ASP A 1 98 ? -12.567 10.284 4.931 1.00 85.00 98 ASP A O 1
ATOM 842 N N . ARG A 1 99 ? -11.054 8.847 4.095 1.00 81.25 99 ARG A N 1
ATOM 843 C CA . ARG A 1 99 ? -11.945 7.682 4.123 1.00 81.25 99 ARG A CA 1
ATOM 844 C C . ARG A 1 99 ? -12.282 7.279 5.554 1.00 81.25 99 ARG A C 1
ATOM 846 O O . ARG A 1 99 ? -13.457 7.026 5.843 1.00 81.25 99 ARG A O 1
ATOM 853 N N . TRP A 1 100 ? -11.287 7.254 6.439 1.00 77.44 100 TRP A N 1
ATOM 854 C CA . TRP A 1 100 ? -11.487 6.930 7.846 1.00 77.44 100 TRP A CA 1
ATOM 855 C C . TRP A 1 100 ? -12.410 7.948 8.523 1.00 77.44 100 TRP A C 1
ATOM 857 O O . TRP A 1 100 ? -13.424 7.569 9.115 1.00 77.44 100 TRP A O 1
ATOM 867 N N . SER A 1 101 ? -12.144 9.243 8.339 1.00 74.44 101 SER A N 1
ATOM 868 C CA . SER A 1 101 ? -12.951 10.339 8.891 1.00 74.44 101 SER A CA 1
ATOM 869 C C . SER A 1 101 ? -14.432 10.243 8.491 1.00 74.44 101 SER A C 1
ATOM 871 O O . SER A 1 101 ? -15.324 10.346 9.339 1.00 74.44 101 SER A O 1
ATOM 873 N N . LYS A 1 102 ? -14.720 9.929 7.219 1.00 71.56 102 LYS A N 1
ATOM 874 C CA . LYS A 1 102 ? -16.097 9.719 6.726 1.00 71.56 102 LYS A CA 1
ATOM 875 C C . LYS A 1 102 ? -16.797 8.526 7.386 1.00 71.56 102 LYS A C 1
ATOM 877 O O . LYS A 1 102 ? -17.985 8.616 7.700 1.00 71.56 102 LYS A O 1
ATOM 882 N N . SER A 1 103 ? -16.077 7.425 7.621 1.00 62.56 103 SER A N 1
ATOM 883 C CA . SER A 1 103 ? -16.628 6.229 8.280 1.00 62.56 103 SER A CA 1
ATOM 884 C C . SER A 1 103 ? -17.028 6.492 9.737 1.00 62.56 103 SER A C 1
ATOM 886 O O . SER A 1 103 ? -18.002 5.927 10.238 1.00 62.56 103 SER A O 1
ATOM 888 N N . VAL A 1 104 ? -16.318 7.410 10.398 1.00 58.22 104 VAL A N 1
ATOM 889 C CA . VAL A 1 104 ? -16.589 7.825 11.777 1.00 58.22 104 VAL A CA 1
ATOM 890 C C . VAL A 1 104 ? -17.790 8.775 11.836 1.00 58.22 104 VAL A C 1
ATOM 892 O O . VAL A 1 104 ? -18.645 8.624 12.705 1.00 58.22 104 VAL A O 1
ATOM 895 N N . GLN A 1 105 ? -17.922 9.713 10.892 1.00 51.97 105 GLN A N 1
ATOM 896 C CA . GLN A 1 105 ? -19.057 10.647 10.851 1.00 51.97 105 GLN A CA 1
ATOM 897 C C . GLN A 1 105 ? -20.400 9.951 10.595 1.00 51.97 105 GLN A C 1
ATOM 899 O O . GLN A 1 105 ? -21.387 10.291 11.245 1.00 51.97 105 GLN A O 1
ATOM 904 N N . GLN A 1 106 ? -20.444 8.934 9.725 1.00 47.56 106 GLN A N 1
ATOM 905 C CA . GLN A 1 106 ? -21.669 8.151 9.498 1.00 47.56 106 GLN A CA 1
ATOM 906 C C . GLN A 1 106 ? -22.130 7.379 10.744 1.00 47.56 106 GLN A C 1
ATOM 908 O O . GLN A 1 106 ? -23.327 7.160 10.915 1.00 47.56 106 GLN A O 1
ATOM 913 N N . LYS A 1 107 ? -21.209 7.006 11.644 1.00 49.50 107 LYS A N 1
ATOM 914 C CA . LYS A 1 107 ? -21.541 6.352 12.922 1.00 49.50 107 LYS A CA 1
ATOM 915 C C . LYS A 1 107 ? -21.967 7.347 14.019 1.00 49.50 107 LYS A C 1
ATOM 917 O O . LYS A 1 107 ? -22.602 6.940 14.989 1.00 49.50 107 LYS A O 1
ATOM 922 N N . ASN A 1 108 ? -21.686 8.645 13.860 1.00 42.00 108 ASN A N 1
ATOM 923 C CA . ASN A 1 108 ? -21.764 9.663 14.918 1.00 42.00 108 ASN A CA 1
ATOM 924 C C . ASN A 1 108 ? -23.018 10.562 14.878 1.00 42.00 108 ASN A C 1
ATOM 926 O O . ASN A 1 108 ? -22.946 11.754 15.168 1.00 42.00 108 ASN A O 1
ATOM 930 N N . GLY A 1 109 ? -24.205 9.988 14.654 1.00 46.56 109 GLY A N 1
ATOM 931 C CA . GLY A 1 109 ? -25.476 10.636 15.032 1.00 46.56 109 GLY A CA 1
ATOM 932 C C . GLY A 1 109 ? -25.649 10.837 16.553 1.00 46.56 109 GLY A C 1
ATOM 933 O O . GLY A 1 109 ? -26.647 11.401 16.995 1.00 46.56 109 GLY A O 1
ATOM 934 N N . LYS A 1 110 ? -24.692 10.376 17.373 1.00 41.22 110 LYS A N 1
ATOM 935 C CA . LYS A 1 110 ? -24.585 10.641 18.812 1.00 41.22 1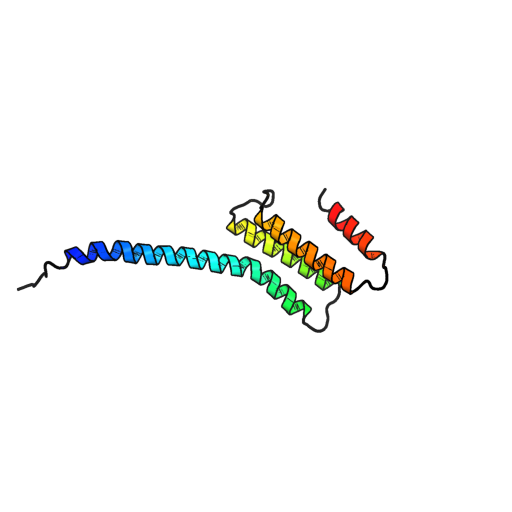10 LYS A CA 1
ATOM 936 C C . LYS A 1 110 ? -23.116 10.899 19.153 1.00 41.22 110 LYS A C 1
ATOM 938 O O . LYS A 1 110 ? -22.264 10.048 18.920 1.00 41.22 110 LYS A O 1
ATOM 943 N N . VAL A 1 111 ? -22.838 12.100 19.657 1.00 55.62 111 VAL A N 1
ATOM 944 C CA . VAL A 1 111 ? -21.508 12.601 20.038 1.00 55.62 111 VAL A CA 1
ATOM 945 C C . VAL A 1 111 ? -20.826 11.631 21.004 1.00 55.62 111 VAL A C 1
ATOM 947 O O . VAL A 1 111 ? -21.438 11.236 21.995 1.00 55.62 111 VAL A O 1
ATOM 950 N N . ASN A 1 112 ? -19.556 11.283 20.765 1.00 40.28 112 ASN A N 1
ATOM 951 C CA . ASN A 1 112 ? -18.765 10.603 21.786 1.00 40.28 112 ASN A CA 1
ATOM 952 C C . ASN A 1 112 ? -17.273 10.959 21.747 1.00 40.28 112 ASN A C 1
ATOM 954 O O . ASN A 1 112 ? -16.671 11.206 20.705 1.00 40.28 112 ASN A O 1
ATOM 958 N N . ILE A 1 113 ? -16.693 10.961 22.939 1.00 47.53 113 ILE A N 1
ATOM 959 C CA . ILE A 1 113 ? -15.472 11.632 23.415 1.00 47.53 113 ILE A CA 1
ATOM 960 C C . ILE A 1 113 ? -14.182 10.975 22.849 1.00 47.53 113 ILE A C 1
ATOM 962 O O . ILE A 1 113 ? -13.056 11.364 23.154 1.00 47.53 113 ILE A O 1
ATOM 966 N N . GLN A 1 114 ? -14.340 9.985 21.969 1.00 44.88 114 GLN A N 1
ATOM 967 C CA . GLN A 1 114 ? -13.291 9.115 21.433 1.00 44.88 114 GLN A CA 1
ATOM 968 C C . GLN A 1 114 ? -12.530 9.742 20.250 1.00 44.88 114 GLN A C 1
ATOM 970 O O . GLN A 1 114 ? -11.371 9.407 20.010 1.00 44.88 114 GLN A O 1
ATOM 975 N N . THR A 1 115 ? -13.129 10.729 19.573 1.00 47.84 115 THR A N 1
ATOM 976 C CA . THR A 1 115 ? -12.461 11.527 18.527 1.00 47.84 115 THR A CA 1
ATOM 977 C C . THR A 1 115 ? -11.350 12.416 19.092 1.00 47.84 115 THR A C 1
ATOM 979 O O . THR A 1 115 ? -10.358 12.656 18.411 1.00 47.84 115 THR A O 1
ATOM 982 N N . SER A 1 116 ? -11.461 12.840 20.357 1.00 40.03 116 SER A N 1
ATOM 983 C CA . SER A 1 116 ? -10.440 13.643 21.049 1.00 40.03 116 SER A CA 1
ATOM 984 C C . SER A 1 116 ? -9.176 12.835 21.368 1.00 40.03 116 SER A C 1
ATOM 986 O O . SER A 1 116 ? -8.065 13.360 21.303 1.00 40.03 116 SER A O 1
ATOM 988 N N . LEU A 1 117 ? -9.329 11.536 21.651 1.00 46.31 117 LEU A N 1
ATOM 989 C CA . LEU A 1 117 ? -8.206 10.631 21.900 1.00 46.31 117 LEU A CA 1
ATOM 990 C C . LEU A 1 117 ? -7.460 10.293 20.608 1.00 46.31 117 LEU A C 1
ATOM 992 O O . LEU A 1 117 ? -6.241 10.376 20.600 1.00 46.31 117 LEU A O 1
ATOM 996 N N . HIS A 1 118 ? -8.156 10.009 19.504 1.00 49.28 118 HIS A N 1
ATOM 997 C CA . HIS A 1 118 ? -7.491 9.673 18.238 1.00 49.28 118 HIS A CA 1
ATOM 998 C C . HIS A 1 118 ? -6.811 10.883 17.583 1.00 49.28 118 HIS A C 1
ATOM 1000 O O . HIS A 1 118 ? -5.704 10.757 17.071 1.00 49.28 118 HIS A O 1
ATOM 1006 N N . HIS A 1 119 ? -7.416 12.076 17.678 1.00 50.53 119 HIS A N 1
ATOM 1007 C CA . HIS A 1 119 ? -6.754 13.317 17.267 1.00 50.53 119 HIS A CA 1
ATOM 1008 C C . HIS A 1 119 ? -5.491 13.540 18.119 1.00 50.53 119 HIS A C 1
ATOM 1010 O O . HIS A 1 119 ? -4.419 13.779 17.585 1.00 50.53 119 HIS A O 1
ATOM 1016 N N . LYS A 1 120 ? -5.555 13.350 19.444 1.00 42.59 120 LYS A N 1
ATOM 1017 C CA . LYS A 1 120 ? -4.364 13.465 20.301 1.00 42.59 120 LYS A CA 1
ATOM 1018 C C . LYS A 1 120 ? -3.309 12.385 20.064 1.00 42.59 120 LYS A C 1
ATOM 1020 O O . LYS A 1 120 ? -2.141 12.693 20.237 1.00 42.59 120 LYS A O 1
ATOM 1025 N N . VAL A 1 121 ? -3.680 11.152 19.722 1.00 51.03 121 VAL A N 1
ATOM 1026 C CA . VAL A 1 121 ? -2.729 10.045 19.519 1.00 51.03 121 VAL A CA 1
ATOM 1027 C C . VAL A 1 121 ? -2.019 10.174 18.171 1.00 51.03 121 VAL A C 1
ATOM 1029 O O . VAL A 1 121 ? -0.797 10.087 18.146 1.00 51.03 121 VAL A O 1
ATOM 1032 N N . MET A 1 122 ? -2.738 10.506 17.094 1.00 48.62 122 MET A N 1
ATOM 1033 C CA . MET A 1 122 ? -2.135 10.733 15.773 1.00 48.62 122 MET A CA 1
ATOM 1034 C C . MET A 1 122 ? -1.098 11.869 15.792 1.00 48.62 122 MET A C 1
ATOM 1036 O O . MET A 1 122 ? -0.001 11.708 15.269 1.00 48.62 122 MET A O 1
ATOM 1040 N N . TYR A 1 123 ? -1.374 12.976 16.493 1.00 45.62 123 TYR A N 1
ATOM 1041 C CA . TYR A 1 123 ? -0.400 14.068 16.656 1.00 45.62 123 TYR A CA 1
ATOM 1042 C C . TYR A 1 123 ? 0.717 13.781 17.675 1.00 45.62 123 TYR A C 1
ATOM 1044 O O . TYR A 1 123 ? 1.693 14.524 17.718 1.00 45.62 123 TYR A O 1
ATOM 1052 N N . LYS A 1 124 ? 0.611 12.732 18.503 1.00 42.41 124 LYS A N 1
ATOM 1053 C CA . LYS A 1 124 ? 1.637 12.385 19.507 1.00 42.41 124 LYS A CA 1
ATOM 1054 C C . LYS A 1 124 ? 2.708 11.430 18.972 1.00 42.41 124 LYS A C 1
ATOM 1056 O O . LYS A 1 124 ? 3.756 11.322 19.593 1.00 42.41 124 LYS A O 1
ATOM 1061 N N . PHE A 1 125 ? 2.452 10.763 17.845 1.00 36.91 125 PHE A N 1
ATOM 1062 C CA . PHE A 1 125 ? 3.412 9.881 17.166 1.00 36.91 125 PHE A CA 1
ATOM 1063 C C . PHE A 1 125 ? 4.157 10.556 15.999 1.00 36.91 125 PHE A C 1
ATOM 1065 O O . PHE A 1 125 ? 5.048 9.946 15.418 1.00 36.91 125 PHE A O 1
ATOM 1072 N N . LEU A 1 126 ? 3.824 11.813 15.681 1.00 34.53 126 LEU A N 1
ATOM 1073 C CA . LEU A 1 126 ? 4.468 12.631 14.640 1.00 34.53 126 LEU A CA 1
ATOM 1074 C C . LEU A 1 126 ? 5.347 13.765 15.214 1.00 34.53 126 LEU A C 1
ATOM 1076 O O . LEU A 1 126 ? 5.602 14.752 14.525 1.00 34.53 126 LEU A O 1
ATOM 1080 N N . GLY A 1 127 ? 5.787 13.644 16.470 1.00 31.09 127 GLY A N 1
ATOM 1081 C CA . GLY A 1 127 ? 6.737 14.555 17.122 1.00 31.09 127 GLY A CA 1
ATOM 1082 C C . GLY A 1 127 ? 8.014 13.842 17.526 1.00 31.09 127 GLY A C 1
ATOM 1083 O O . GLY A 1 127 ? 7.892 12.711 18.047 1.00 31.09 127 GLY A O 1
#

Organism: Sesamum radiatum (NCBI:txid300843)

Radius of gyration: 25.1 Å; Cα contacts (8 Å, |Δi|>4): 33; chains: 1; bounding box: 51×42×77 Å

Foldseek 3Di:
DDDDDPVPVVVVVVVVVVVVVVVVVVVVVVVVVLVCQLCVLVVVLVVVVPPPDDPVVVNVVSLVVSLVSNLVSVCVVVVHDPPDDDPVNVVVVVVSVVVVVVVVVVVPPDDDPVVVVVVVVVVVVVD

Secondary structure (DSSP, 8-state):
-----GGGTTHHHHHHHHHHHHHHHHHHHHHHHHHHHHHHHHHHHHHHHTSS---HHHHHHHHHHHHHHHHHHHHHHHT--TTS--HHHHHHHHHHHHHHHHHHHHH-SS--THHHHHHHHHTTS--